Protein AF-A0A1H0S454-F1 (afdb_monomer)

Nearest PDB structures (foldseek):
  6kco-assembly1_A  TM=3.792E-01  e=2.040E+00  Drosophila melanogaster

Sequence (82 aa):
MEIGEEMERIAVYWFTPEGDRYQHATLREPPAEGGPVLTLGRHAYAEAPPVEDRRMNHIRPFCEDCFNEYLRLDRGQPSWKD

Solvent-accessible surface area (backbone atoms only — not comparable to full-atom values): 5225 Å² total; per-residue (Å²): 139,80,84,75,76,84,72,80,75,80,61,74,45,73,42,51,31,82,93,53,74,38,32,42,32,17,72,60,85,72,53,64,83,27,45,84,36,65,28,30,82,64,79,47,74,45,47,38,49,28,60,96,66,64,61,83,60,92,87,50,51,64,34,67,64,27,50,56,40,59,70,67,55,85,72,68,80,88,76,82,80,131

Secondary structure (DSSP, 8-state):
------------EEE--TT-SSBEEESSPPPTT-EEEEPGGG--EEEEPPGGG----TTSPBPHHHHHHHHHS-----PPP-

Foldseek 3Di:
DDDPDPPPAQDKDWAAAPPHLAIFIDSDDADQCWQWDQTQVSPDIGIGHHPVPGDDDPPGHHDPVNVVSVVVDCRDDPDDDD

pLDDT: mean 83.44, std 16.5, range [36.28, 97.31]

Structure (mmCIF, N/CA/C/O backbone):
data_AF-A0A1H0S454-F1
#
_entry.id   AF-A0A1H0S454-F1
#
loop_
_atom_site.group_PDB
_atom_site.id
_atom_site.type_symbol
_atom_site.label_atom_id
_atom_site.label_alt_id
_atom_site.label_comp_id
_atom_site.label_asym_id
_atom_site.label_entity_id
_atom_site.label_seq_id
_atom_site.pdbx_PDB_ins_code
_atom_site.Cartn_x
_atom_site.Cartn_y
_atom_site.Cartn_z
_atom_site.occupancy
_atom_site.B_iso_or_equiv
_atom_site.auth_seq_id
_atom_site.auth_comp_id
_atom_site.auth_asym_id
_atom_site.auth_atom_id
_atom_site.pdbx_PDB_model_num
ATOM 1 N N . MET A 1 1 ? 34.700 8.702 -14.052 1.00 36.28 1 MET A N 1
ATOM 2 C CA . M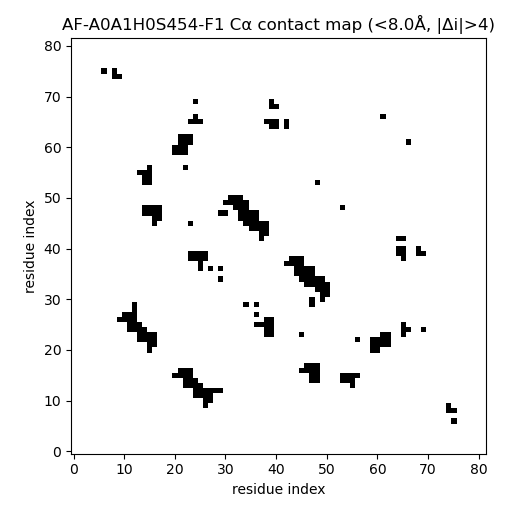ET A 1 1 ? 33.484 9.016 -13.276 1.00 36.28 1 MET A CA 1
ATOM 3 C C . MET A 1 1 ? 32.726 7.714 -13.168 1.00 36.28 1 MET A C 1
ATOM 5 O O . MET A 1 1 ? 31.985 7.380 -14.077 1.00 36.28 1 MET A O 1
ATOM 9 N N . GLU A 1 2 ? 33.033 6.926 -12.142 1.00 40.25 2 GLU A N 1
ATOM 10 C CA . GLU A 1 2 ? 32.405 5.619 -11.956 1.00 40.25 2 GLU A CA 1
ATOM 11 C C . GLU A 1 2 ? 31.336 5.751 -10.882 1.00 40.25 2 GLU A C 1
ATOM 13 O O . GLU A 1 2 ? 31.570 6.277 -9.791 1.00 40.25 2 GLU A O 1
ATOM 18 N N . ILE A 1 3 ? 30.122 5.388 -11.268 1.00 51.31 3 ILE A N 1
ATOM 19 C CA . ILE A 1 3 ? 28.946 5.389 -10.415 1.00 51.31 3 ILE A CA 1
ATOM 20 C C . ILE A 1 3 ? 29.075 4.104 -9.597 1.00 51.31 3 ILE A C 1
ATOM 22 O O . ILE A 1 3 ? 28.862 3.017 -10.123 1.00 51.31 3 ILE A O 1
ATOM 26 N N . GLY A 1 4 ? 29.570 4.234 -8.364 1.00 43.56 4 GLY A N 1
ATOM 27 C CA . GLY A 1 4 ? 29.682 3.121 -7.422 1.00 43.56 4 GLY A CA 1
ATOM 28 C C . GLY A 1 4 ? 28.319 2.476 -7.179 1.00 43.56 4 GLY A C 1
ATOM 29 O O . GLY A 1 4 ? 27.323 3.193 -7.138 1.00 43.56 4 GLY A O 1
ATOM 30 N N . GLU A 1 5 ? 28.339 1.144 -7.089 1.00 48.91 5 GLU A N 1
ATOM 31 C CA . GLU A 1 5 ? 27.262 0.203 -6.749 1.00 48.91 5 GLU A CA 1
ATOM 32 C C . GLU A 1 5 ? 25.830 0.733 -6.908 1.00 48.91 5 GLU A C 1
ATOM 34 O O . GLU A 1 5 ? 25.310 1.499 -6.097 1.00 48.91 5 GLU A O 1
ATOM 39 N N . GLU A 1 6 ? 25.171 0.262 -7.966 1.00 46.12 6 GLU A N 1
ATOM 40 C CA . GLU A 1 6 ? 23.737 0.393 -8.196 1.00 46.12 6 GLU A CA 1
ATOM 41 C C . GLU A 1 6 ? 22.978 -0.250 -7.021 1.00 46.12 6 GLU A C 1
ATOM 43 O O . GLU A 1 6 ? 22.657 -1.434 -7.039 1.00 46.12 6 GLU A O 1
ATOM 48 N N . MET A 1 7 ? 22.733 0.517 -5.952 1.00 52.38 7 MET A N 1
ATOM 49 C CA . MET A 1 7 ? 21.782 0.125 -4.916 1.00 52.38 7 MET A CA 1
ATOM 50 C C . MET A 1 7 ? 20.439 -0.073 -5.613 1.00 52.38 7 MET A C 1
ATOM 52 O O . MET A 1 7 ? 19.823 0.898 -6.064 1.00 52.38 7 MET A O 1
ATOM 56 N N . GLU A 1 8 ? 20.023 -1.331 -5.742 1.00 61.53 8 GLU A N 1
ATOM 57 C CA . GLU A 1 8 ? 18.751 -1.723 -6.332 1.00 61.53 8 GLU A CA 1
ATOM 58 C C . GLU A 1 8 ? 17.638 -0.945 -5.614 1.00 61.53 8 GLU A C 1
ATOM 60 O O . GLU A 1 8 ? 17.349 -1.154 -4.434 1.00 61.53 8 GLU A O 1
ATOM 65 N N . ARG A 1 9 ? 17.076 0.064 -6.290 1.00 68.56 9 ARG A N 1
ATOM 66 C CA . ARG A 1 9 ? 16.089 0.955 -5.679 1.00 68.56 9 ARG A CA 1
ATOM 67 C C . ARG A 1 9 ? 14.830 0.147 -5.402 1.00 68.56 9 ARG A C 1
ATOM 69 O O . ARG A 1 9 ? 14.127 -0.237 -6.332 1.00 68.56 9 ARG A O 1
ATOM 76 N N . ILE A 1 10 ? 14.520 -0.066 -4.126 1.00 81.62 10 ILE A N 1
ATOM 77 C CA . ILE A 1 10 ? 13.285 -0.739 -3.720 1.00 81.62 10 ILE A CA 1
ATOM 78 C C . ILE A 1 10 ? 12.089 0.123 -4.148 1.00 81.62 10 ILE A C 1
ATOM 80 O O . ILE A 1 10 ? 11.822 1.174 -3.558 1.00 81.62 10 ILE A O 1
ATOM 84 N N . ALA A 1 11 ? 11.353 -0.332 -5.163 1.00 88.06 11 ALA A N 1
ATOM 85 C CA . ALA A 1 11 ? 10.095 0.276 -5.572 1.00 88.06 11 ALA A CA 1
ATOM 86 C C . ALA A 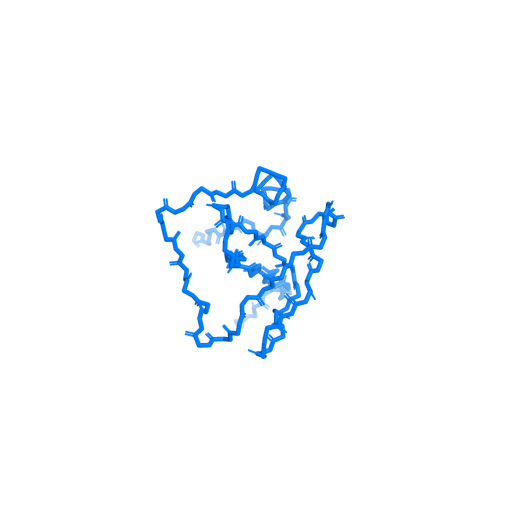1 11 ? 8.976 -0.128 -4.600 1.00 88.06 11 ALA A C 1
ATOM 88 O O . ALA A 1 11 ? 8.760 -1.310 -4.332 1.00 88.06 11 ALA A O 1
ATOM 89 N N . VAL A 1 12 ? 8.258 0.864 -4.071 1.00 91.75 12 VAL A N 1
ATOM 90 C CA . VAL A 1 12 ? 7.075 0.648 -3.232 1.00 91.75 12 VAL A CA 1
ATOM 91 C C . VAL A 1 12 ? 5.867 1.269 -3.913 1.00 91.75 12 VAL A C 1
ATOM 93 O O . VAL A 1 12 ? 5.870 2.461 -4.219 1.00 91.75 12 VAL A O 1
ATOM 96 N N . TYR A 1 13 ? 4.823 0.470 -4.107 1.00 92.81 13 TYR A N 1
ATOM 97 C CA . TYR A 1 13 ? 3.582 0.888 -4.746 1.00 92.81 13 TYR A CA 1
ATOM 98 C C . TYR A 1 13 ? 2.505 1.081 -3.689 1.00 92.81 13 TYR A C 1
ATOM 100 O O . TYR A 1 13 ? 2.157 0.134 -2.986 1.00 92.81 13 TYR A O 1
ATOM 108 N N . TRP A 1 14 ? 1.973 2.298 -3.594 1.00 94.00 14 TRP A N 1
ATOM 109 C CA . TRP A 1 14 ? 0.846 2.623 -2.724 1.00 94.00 14 TRP A CA 1
ATOM 110 C C . TRP A 1 14 ? -0.458 2.610 -3.517 1.00 94.00 14 TRP A C 1
ATOM 112 O O . TRP A 1 14 ? -0.533 3.179 -4.606 1.00 94.00 14 TRP A O 1
ATOM 122 N N . PHE A 1 15 ? -1.491 1.979 -2.967 1.00 93.38 15 PHE A N 1
ATOM 123 C CA . PHE A 1 15 ? -2.812 1.883 -3.582 1.00 93.38 15 PHE A CA 1
ATOM 124 C C . PHE A 1 15 ? -3.917 1.953 -2.525 1.00 93.38 15 PHE A C 1
ATOM 126 O O . PHE A 1 15 ? -3.704 1.646 -1.355 1.00 93.38 15 PHE A O 1
ATOM 133 N N . THR A 1 16 ? -5.110 2.388 -2.928 1.00 93.75 16 THR A N 1
ATOM 134 C CA . THR A 1 16 ? -6.308 2.373 -2.074 1.00 93.75 16 THR A CA 1
ATOM 135 C C . THR A 1 16 ? -7.277 1.340 -2.643 1.00 93.75 16 THR A C 1
ATOM 137 O O . THR A 1 16 ? -7.743 1.553 -3.763 1.00 93.75 16 THR A O 1
ATOM 140 N N . PRO A 1 17 ? -7.566 0.237 -1.935 1.00 92.94 17 PRO A N 1
ATOM 141 C CA . PRO A 1 17 ? -8.627 -0.681 -2.328 1.00 92.94 17 PRO A CA 1
ATOM 142 C C . PRO A 1 17 ? -9.983 0.021 -2.387 1.00 92.94 17 PRO A C 1
ATOM 144 O O . PRO A 1 17 ? -10.246 0.962 -1.630 1.00 92.94 17 PRO A O 1
ATOM 147 N N . GLU A 1 18 ? -10.864 -0.447 -3.266 1.00 90.00 18 GLU A N 1
ATOM 148 C CA . GLU A 1 18 ? -12.228 0.073 -3.332 1.00 90.00 18 GLU A CA 1
ATOM 149 C C . GLU A 1 18 ? -12.958 -0.157 -1.998 1.00 90.00 18 GLU A C 1
ATOM 151 O O . GLU A 1 18 ? -12.904 -1.235 -1.410 1.00 90.00 18 GLU A O 1
ATOM 156 N N . GLY A 1 19 ? -13.614 0.886 -1.483 1.00 88.44 19 GLY A N 1
ATOM 157 C CA . GLY A 1 19 ? -14.328 0.836 -0.204 1.00 88.44 19 GLY A CA 1
ATOM 158 C C . GLY A 1 19 ? -13.440 0.872 1.047 1.00 88.44 19 GLY A C 1
ATOM 159 O O . GLY A 1 19 ? -13.966 1.084 2.141 1.00 88.44 19 GLY A O 1
ATOM 160 N N . ASP A 1 20 ? -12.115 0.751 0.919 1.00 89.81 20 ASP A N 1
ATOM 161 C CA . ASP A 1 20 ? -11.202 0.895 2.052 1.00 89.81 20 ASP A CA 1
ATOM 162 C C . ASP A 1 20 ? -10.894 2.377 2.318 1.00 89.81 20 ASP A C 1
ATOM 164 O O . ASP A 1 20 ? -10.779 3.230 1.430 1.00 89.81 20 ASP A O 1
ATOM 168 N N . ARG A 1 21 ? -10.776 2.712 3.600 1.00 90.31 21 ARG A N 1
ATOM 169 C CA . ARG A 1 21 ? -10.337 4.033 4.041 1.00 90.31 21 ARG A CA 1
ATOM 170 C C . ARG A 1 21 ? -8.821 4.188 4.020 1.00 90.31 21 ARG A C 1
ATOM 172 O O . ARG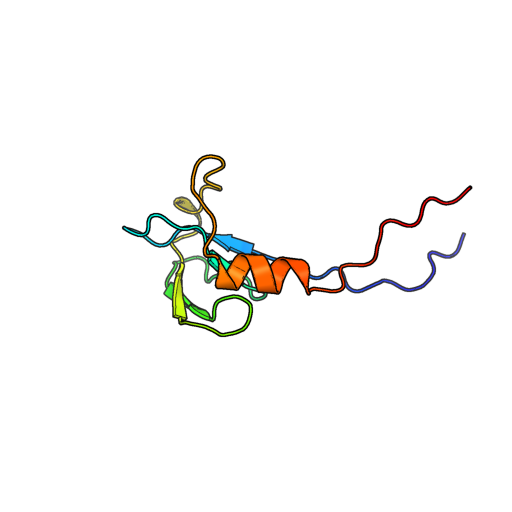 A 1 21 ? -8.367 5.333 4.018 1.00 90.31 21 ARG A O 1
ATOM 179 N N . TYR A 1 22 ? -8.080 3.085 4.057 1.00 93.38 22 TYR A N 1
ATOM 180 C CA . TYR A 1 22 ? -6.636 3.062 4.214 1.00 93.38 22 TYR A CA 1
ATOM 181 C C . TYR A 1 22 ? -5.911 2.811 2.893 1.00 93.38 22 TYR A C 1
ATOM 183 O O . TYR A 1 22 ? -6.352 2.044 2.040 1.00 93.38 22 TYR A O 1
ATOM 191 N N . GLN A 1 23 ? -4.757 3.454 2.750 1.00 94.19 23 GLN A N 1
ATOM 192 C CA . GLN A 1 23 ? -3.803 3.163 1.687 1.00 94.19 23 GLN A CA 1
ATOM 193 C C . GLN A 1 23 ? -2.908 1.995 2.104 1.00 94.19 23 GLN A C 1
ATOM 195 O O . GLN A 1 23 ? -2.311 2.022 3.183 1.00 94.19 23 GLN A O 1
ATOM 200 N N . HIS A 1 24 ? -2.784 1.000 1.234 1.00 95.81 24 HIS A N 1
ATOM 201 C CA . HIS A 1 24 ? -1.905 -0.154 1.403 1.00 95.81 24 HIS A CA 1
ATOM 202 C C . HIS A 1 24 ? -0.688 -0.025 0.493 1.00 95.81 24 HIS A C 1
ATOM 204 O O . HIS A 1 24 ? -0.720 0.685 -0.513 1.00 95.81 24 HIS A O 1
ATOM 210 N N . ALA A 1 25 ? 0.392 -0.703 0.861 1.00 95.38 25 ALA A N 1
ATOM 211 C CA . ALA A 1 25 ? 1.629 -0.740 0.096 1.00 95.38 25 ALA A CA 1
ATOM 212 C C . ALA A 1 25 ? 1.909 -2.153 -0.412 1.00 95.38 25 ALA A C 1
ATOM 214 O O . ALA A 1 25 ? 1.440 -3.131 0.164 1.00 95.38 25 ALA A O 1
ATOM 215 N N . THR A 1 26 ? 2.733 -2.276 -1.446 1.00 95.75 26 THR A N 1
ATOM 216 C CA . THR A 1 26 ? 3.331 -3.545 -1.875 1.00 95.75 26 THR A CA 1
ATOM 217 C C . THR A 1 26 ? 4.687 -3.304 -2.547 1.00 95.75 26 THR A C 1
ATOM 219 O O . THR A 1 26 ? 4.992 -2.186 -2.962 1.00 95.75 26 THR A O 1
ATOM 222 N N . LEU A 1 27 ? 5.503 -4.355 -2.656 1.00 93.31 27 LEU A N 1
ATOM 223 C CA . LEU A 1 27 ? 6.760 -4.347 -3.423 1.00 93.31 27 LEU A CA 1
ATOM 224 C C . LEU A 1 27 ? 6.582 -4.823 -4.866 1.00 93.31 27 LEU A C 1
ATOM 226 O O . LEU A 1 27 ? 7.490 -4.684 -5.677 1.00 93.31 27 LEU A O 1
ATOM 230 N N . A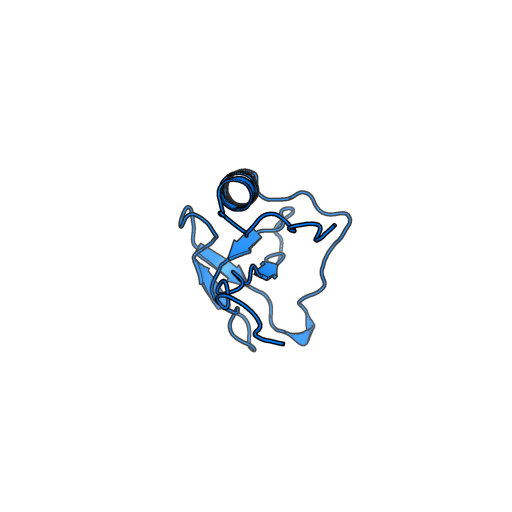RG A 1 28 ? 5.444 -5.447 -5.180 1.00 92.06 28 ARG A N 1
ATOM 231 C CA . ARG A 1 28 ? 5.158 -5.928 -6.531 1.00 92.06 28 ARG A CA 1
ATOM 232 C C . ARG A 1 28 ? 4.276 -4.922 -7.232 1.00 92.06 28 ARG A C 1
ATOM 234 O O . ARG A 1 28 ? 3.308 -4.460 -6.642 1.00 92.06 28 ARG A O 1
ATOM 241 N N . GLU A 1 29 ? 4.581 -4.619 -8.483 1.00 93.50 29 GLU A N 1
ATOM 242 C CA . GLU A 1 29 ? 3.703 -3.777 -9.284 1.00 93.50 29 GLU A CA 1
ATOM 243 C C . GLU A 1 29 ? 2.285 -4.383 -9.323 1.00 93.50 29 GLU A C 1
ATOM 245 O O . GLU A 1 29 ? 2.135 -5.562 -9.668 1.00 93.50 29 GLU A O 1
ATOM 250 N N . PRO A 1 30 ? 1.243 -3.630 -8.924 1.00 94.62 30 PRO A N 1
ATOM 251 C CA . PRO A 1 30 ? -0.116 -4.154 -8.938 1.00 94.62 30 PRO A CA 1
ATOM 252 C C . PRO A 1 30 ? -0.609 -4.445 -10.377 1.00 94.62 30 PRO A C 1
ATOM 254 O O . PRO A 1 30 ? -0.305 -3.664 -11.283 1.00 94.62 30 PRO A O 1
ATOM 257 N N . PRO A 1 31 ? -1.414 -5.502 -10.625 1.00 95.12 31 PRO A N 1
ATOM 258 C CA . PRO A 1 31 ? -1.824 -5.914 -11.981 1.00 95.12 31 PRO A CA 1
ATOM 259 C C . PRO A 1 31 ? -2.590 -4.817 -12.725 1.00 95.12 31 PRO A C 1
ATOM 261 O O . PRO A 1 31 ? -3.488 -4.252 -12.127 1.00 95.12 31 PRO A O 1
ATOM 264 N N . ALA A 1 32 ? -2.308 -4.506 -13.992 1.00 95.19 32 ALA A N 1
ATOM 265 C CA . ALA A 1 32 ? -2.915 -3.348 -14.678 1.00 95.19 32 ALA A CA 1
ATOM 266 C C . ALA A 1 32 ? -4.458 -3.287 -14.596 1.00 95.19 32 ALA A C 1
ATOM 268 O O . ALA A 1 32 ? -5.005 -2.229 -14.299 1.00 95.19 32 ALA A O 1
ATOM 269 N N . GLU A 1 33 ? -5.127 -4.431 -14.741 1.00 96.38 33 GLU A N 1
ATOM 270 C CA . GLU A 1 33 ? -6.594 -4.586 -14.685 1.00 96.38 33 GLU A CA 1
ATOM 271 C C . GLU A 1 33 ? -7.173 -4.594 -13.254 1.00 96.38 33 GLU A C 1
ATOM 273 O O . GLU A 1 33 ? -8.366 -4.800 -13.050 1.00 96.38 33 GLU A O 1
ATOM 278 N N . GLY A 1 34 ? -6.327 -4.416 -12.239 1.00 95.69 34 GLY A N 1
ATOM 279 C CA . GLY A 1 34 ? -6.682 -4.601 -10.837 1.00 95.69 34 GLY A CA 1
ATOM 280 C C . GLY A 1 34 ? -6.638 -6.065 -10.392 1.00 95.69 34 GLY A C 1
ATOM 281 O O . GLY A 1 34 ? -6.361 -6.979 -11.172 1.00 95.69 34 GLY A O 1
ATOM 282 N N . GLY A 1 35 ? -6.850 -6.278 -9.096 1.00 96.25 35 GLY A N 1
ATOM 283 C CA . GLY A 1 35 ? -6.923 -7.608 -8.499 1.00 96.25 35 GLY A CA 1
ATOM 284 C C . GLY A 1 35 ? -6.096 -7.780 -7.224 1.00 96.25 35 GLY A C 1
ATOM 285 O O . GLY A 1 35 ? -5.525 -6.812 -6.703 1.00 96.25 35 GLY A O 1
ATOM 286 N N . PRO A 1 36 ? -5.994 -9.024 -6.724 1.00 96.56 36 PRO A N 1
ATOM 287 C CA . PRO A 1 36 ? -5.423 -9.305 -5.420 1.00 96.56 36 PRO A CA 1
ATOM 288 C C . PRO A 1 36 ? -3.912 -9.102 -5.414 1.00 96.56 36 PRO A C 1
ATOM 290 O O . PRO A 1 36 ? -3.168 -9.642 -6.237 1.00 96.56 36 PRO A O 1
ATOM 293 N N . VAL A 1 37 ? -3.445 -8.3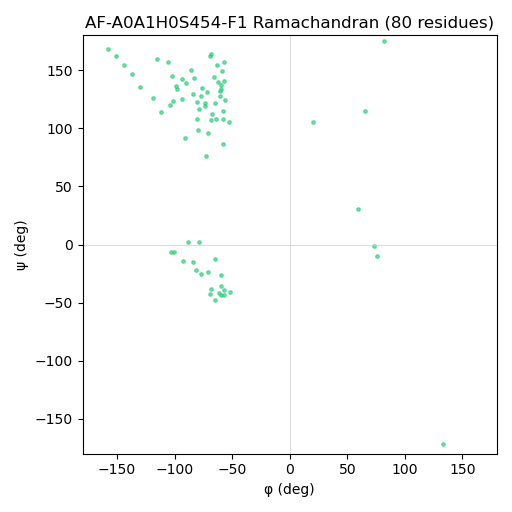72 -4.410 1.00 96.00 37 VAL A N 1
ATOM 294 C CA . VAL A 1 37 ? -2.035 -8.075 -4.184 1.00 96.00 37 VAL A CA 1
ATOM 295 C C . VAL A 1 37 ? -1.680 -8.395 -2.741 1.00 96.00 37 VAL A C 1
ATOM 297 O O . VAL A 1 37 ? -2.406 -8.043 -1.814 1.00 96.00 37 VAL A O 1
ATOM 300 N N . LEU A 1 38 ? -0.540 -9.057 -2.541 1.00 97.31 38 LEU A N 1
ATOM 301 C CA . LEU A 1 38 ? 0.015 -9.263 -1.207 1.00 97.31 38 LEU A CA 1
ATOM 302 C C . LEU A 1 38 ? 0.598 -7.937 -0.705 1.00 97.31 38 LEU A C 1
ATOM 304 O O . LEU A 1 38 ? 1.482 -7.359 -1.352 1.00 97.31 38 LEU A O 1
ATOM 308 N N . THR A 1 39 ? 0.096 -7.458 0.429 1.00 97.06 39 THR A N 1
ATOM 309 C CA . THR A 1 39 ? 0.513 -6.179 1.001 1.00 97.06 39 THR A CA 1
ATOM 310 C C . THR A 1 39 ? 1.949 -6.235 1.519 1.00 97.06 39 THR A C 1
ATOM 312 O O . THR A 1 39 ? 2.546 -7.301 1.713 1.00 97.06 39 THR A O 1
ATOM 315 N N . LEU A 1 40 ? 2.547 -5.064 1.709 1.00 95.62 40 LEU A N 1
ATOM 316 C CA . LEU A 1 40 ? 3.895 -4.899 2.231 1.00 95.62 40 LEU A CA 1
ATOM 317 C C . LEU A 1 40 ? 3.990 -5.520 3.629 1.00 95.62 40 LEU A C 1
ATOM 319 O O . LEU A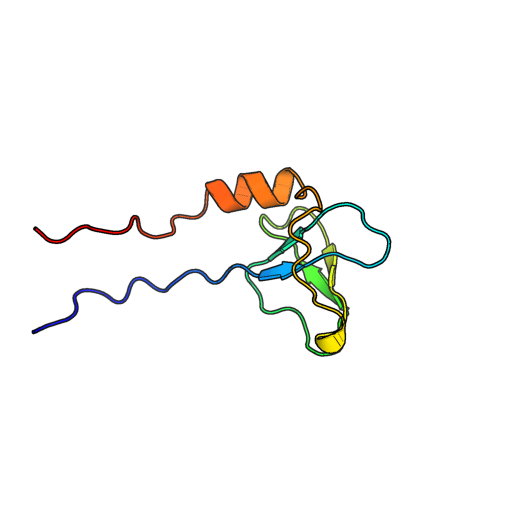 1 40 ? 3.065 -5.407 4.419 1.00 95.62 40 LEU A O 1
ATOM 323 N N . GLY A 1 41 ? 5.074 -6.244 3.914 1.00 91.94 41 GLY A N 1
ATOM 324 C CA . GLY A 1 41 ? 5.174 -7.077 5.122 1.00 91.94 41 GLY A CA 1
ATOM 325 C C . GLY A 1 41 ? 4.340 -8.357 5.097 1.00 91.94 41 GLY A C 1
ATOM 326 O O . GLY A 1 41 ? 4.409 -9.147 6.031 1.00 91.94 41 GLY A O 1
ATOM 327 N N . ARG A 1 42 ? 3.590 -8.603 4.012 1.00 92.94 42 ARG A N 1
ATOM 328 C CA . ARG A 1 42 ? 2.782 -9.811 3.790 1.00 92.94 42 ARG A CA 1
ATOM 329 C C . ARG A 1 42 ? 1.710 -10.033 4.862 1.00 92.94 42 ARG A C 1
ATOM 331 O O . ARG A 1 42 ? 1.361 -11.178 5.139 1.00 92.94 42 ARG A O 1
ATOM 338 N N . HIS A 1 43 ? 1.192 -8.955 5.454 1.00 91.12 43 HIS A N 1
ATOM 339 C CA . HIS A 1 43 ? 0.205 -9.049 6.533 1.00 91.12 43 HIS A CA 1
ATOM 340 C C . HIS A 1 43 ? -1.206 -9.391 6.022 1.00 91.12 43 HIS A C 1
ATOM 342 O O . HIS A 1 43 ? -1.997 -9.959 6.771 1.00 91.12 43 HIS A O 1
ATOM 348 N N . ALA A 1 44 ? -1.534 -9.076 4.763 1.00 94.38 44 ALA A N 1
ATOM 349 C CA . ALA A 1 44 ? -2.824 -9.399 4.156 1.00 94.38 44 ALA A CA 1
ATOM 350 C C . ALA A 1 44 ? -2.759 -9.428 2.618 1.00 94.38 44 ALA A C 1
ATOM 352 O O . ALA A 1 44 ? -1.796 -8.963 2.008 1.00 94.38 44 ALA A O 1
ATOM 353 N N . TYR A 1 45 ? -3.815 -9.946 1.987 1.00 95.88 45 TYR A N 1
ATOM 354 C CA . TYR A 1 45 ? -4.129 -9.636 0.590 1.00 95.88 45 TYR A CA 1
ATOM 355 C C . TYR A 1 45 ? -5.108 -8.460 0.538 1.00 95.88 45 TYR A C 1
ATOM 357 O O . TYR A 1 45 ? -6.010 -8.378 1.371 1.00 95.88 45 TYR A O 1
ATOM 365 N N . ALA A 1 46 ? -4.939 -7.579 -0.445 1.00 95.38 46 ALA A N 1
ATOM 366 C CA . ALA A 1 46 ? -5.849 -6.473 -0.723 1.00 95.38 46 ALA A CA 1
ATOM 367 C C . ALA A 1 46 ? -6.086 -6.336 -2.233 1.00 95.38 46 ALA A C 1
ATOM 369 O O . ALA A 1 46 ? -5.184 -6.590 -3.032 1.00 95.38 46 ALA A O 1
ATOM 370 N N . GLU A 1 47 ? -7.291 -5.921 -2.613 1.00 96.38 47 GLU A N 1
ATOM 371 C CA . GLU A 1 47 ? -7.669 -5.715 -4.013 1.00 96.38 47 GLU A CA 1
ATOM 372 C C . GLU A 1 47 ? -7.150 -4.358 -4.495 1.00 96.38 47 GLU A C 1
ATOM 374 O O . GLU A 1 47 ? -7.633 -3.303 -4.080 1.00 96.38 47 GLU A O 1
ATOM 379 N N . ALA A 1 48 ? -6.134 -4.371 -5.354 1.00 95.75 48 ALA A N 1
ATOM 380 C CA . ALA A 1 48 ? -5.666 -3.160 -6.005 1.00 95.75 48 ALA A CA 1
ATOM 381 C C . ALA A 1 48 ? -6.641 -2.765 -7.126 1.00 95.75 48 ALA A C 1
ATOM 383 O O . ALA A 1 48 ? -7.017 -3.627 -7.923 1.00 95.75 48 ALA A O 1
ATOM 384 N N . PRO A 1 49 ? -7.018 -1.481 -7.246 1.00 94.69 49 PRO A N 1
ATOM 385 C CA . PRO A 1 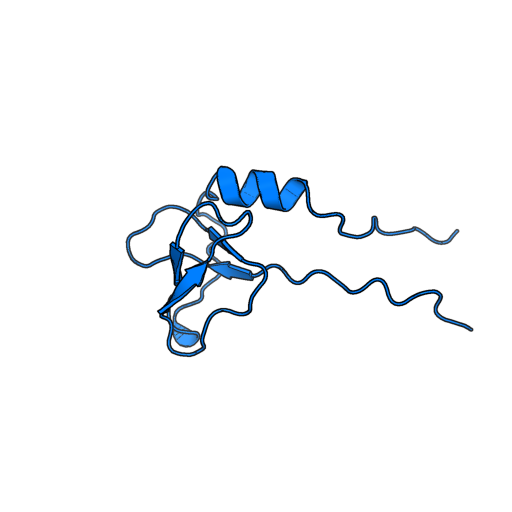49 ? -7.889 -1.039 -8.330 1.00 94.69 49 PRO A CA 1
ATOM 386 C C . PRO A 1 49 ? -7.171 -1.127 -9.691 1.00 94.69 49 PRO A C 1
ATOM 388 O O . PRO A 1 49 ? -5.933 -1.209 -9.714 1.00 94.69 49 PRO A O 1
ATOM 391 N N . PRO A 1 50 ? -7.900 -1.082 -10.818 1.00 95.12 50 PRO A N 1
ATOM 392 C CA . PRO A 1 50 ? -7.324 -0.922 -12.154 1.00 95.12 50 PRO A CA 1
ATOM 393 C C . PRO A 1 50 ? -6.472 0.345 -12.274 1.00 95.12 50 PRO A C 1
ATOM 395 O O . PRO A 1 50 ? -6.625 1.291 -11.497 1.00 95.12 50 PRO A O 1
ATOM 398 N N . VAL A 1 51 ? -5.545 0.378 -13.231 1.00 91.38 51 VAL A N 1
ATOM 399 C CA . VAL A 1 51 ? -4.581 1.481 -13.370 1.00 91.38 51 VAL A CA 1
ATOM 400 C C . VAL A 1 51 ? -5.248 2.841 -13.600 1.00 91.38 51 VAL A C 1
ATOM 402 O O . VAL A 1 51 ? -4.792 3.831 -13.028 1.00 91.38 51 VAL A O 1
ATOM 405 N N . GLU A 1 52 ? -6.357 2.897 -14.340 1.00 89.19 52 GLU A N 1
ATOM 406 C CA . GLU A 1 52 ? -7.165 4.110 -14.532 1.00 89.19 52 GLU A CA 1
ATOM 407 C C . GLU A 1 52 ? -7.728 4.702 -13.225 1.00 89.19 52 GLU A C 1
ATOM 409 O O . GLU A 1 52 ? -7.916 5.921 -13.119 1.00 89.19 52 GLU A O 1
ATOM 414 N N . ASP A 1 53 ? -7.913 3.859 -12.209 1.00 86.06 53 ASP A N 1
ATOM 415 C CA . ASP A 1 53 ? -8.503 4.205 -10.916 1.00 86.06 53 ASP A CA 1
ATOM 416 C C . ASP A 1 53 ? -7.455 4.353 -9.799 1.00 86.06 53 ASP A C 1
ATOM 418 O O . ASP A 1 53 ? -7.766 4.811 -8.692 1.00 86.06 53 ASP A O 1
ATOM 422 N N . ARG A 1 54 ? -6.180 4.038 -10.076 1.00 81.06 54 ARG A N 1
ATOM 423 C CA . ARG A 1 54 ? -5.049 4.203 -9.143 1.00 81.06 54 ARG A CA 1
ATOM 424 C C . ARG A 1 54 ? -4.673 5.662 -8.973 1.00 81.06 54 ARG A C 1
ATOM 426 O O . ARG A 1 54 ? -3.659 6.148 -9.470 1.00 81.06 54 ARG A O 1
ATOM 433 N N . ARG A 1 55 ? -5.479 6.380 -8.203 1.00 73.38 55 ARG A N 1
ATOM 434 C CA . ARG A 1 55 ? -5.152 7.738 -7.774 1.00 73.38 55 ARG A CA 1
ATOM 435 C C . ARG A 1 55 ? -4.475 7.690 -6.418 1.00 73.38 55 ARG A C 1
ATOM 437 O O . ARG A 1 55 ? -5.013 7.155 -5.452 1.00 73.38 55 ARG A O 1
ATOM 444 N N . MET A 1 56 ? -3.291 8.287 -6.346 1.00 70.31 56 MET A N 1
ATOM 445 C CA . MET A 1 56 ? -2.584 8.463 -5.084 1.00 70.31 56 MET A CA 1
ATOM 446 C C . MET A 1 56 ? -3.366 9.463 -4.223 1.00 70.31 56 MET A C 1
ATOM 448 O O . MET A 1 56 ? -3.410 10.662 -4.512 1.00 70.31 56 MET A O 1
ATOM 452 N N . ASN A 1 57 ? -4.031 8.974 -3.178 1.00 72.38 57 ASN A N 1
ATOM 453 C CA . ASN A 1 57 ? -4.939 9.776 -2.365 1.00 72.38 57 ASN A CA 1
ATOM 454 C C . ASN A 1 57 ? -4.188 10.408 -1.191 1.00 72.38 57 ASN A C 1
ATOM 456 O O . ASN A 1 57 ? -4.126 9.850 -0.101 1.00 72.38 57 ASN A O 1
ATOM 460 N N . HIS A 1 58 ? -3.670 11.620 -1.386 1.00 72.44 58 HIS A N 1
ATOM 461 C CA . HIS A 1 58 ? -2.783 12.293 -0.421 1.00 72.44 58 HIS A CA 1
ATOM 462 C C . HIS A 1 58 ? -3.460 12.636 0.922 1.00 72.44 58 HIS A C 1
ATOM 464 O O . HIS A 1 58 ? -2.787 12.989 1.883 1.00 72.44 58 HIS A O 1
ATOM 470 N N . ILE A 1 59 ? -4.790 12.533 0.991 1.00 76.06 59 ILE A N 1
ATOM 471 C CA . ILE A 1 59 ? -5.608 12.823 2.178 1.00 76.06 59 ILE A CA 1
ATOM 472 C C . ILE A 1 59 ? -6.044 11.568 2.948 1.00 76.06 59 ILE A C 1
ATOM 474 O O . ILE A 1 59 ? -6.679 11.685 3.995 1.00 76.06 59 ILE A O 1
ATOM 478 N N . ARG A 1 60 ? -5.775 10.361 2.431 1.00 79.75 60 ARG A N 1
ATOM 479 C CA . ARG A 1 60 ? -6.209 9.109 3.067 1.00 79.75 60 ARG A CA 1
ATOM 480 C C . ARG A 1 60 ? -5.138 8.600 4.038 1.00 79.75 60 ARG A C 1
ATOM 482 O O . ARG A 1 60 ? -3.956 8.637 3.695 1.00 79.75 60 ARG A O 1
ATOM 489 N N . PRO A 1 61 ? -5.524 8.096 5.226 1.00 91.81 61 PRO A N 1
ATOM 490 C CA . PRO A 1 61 ? -4.574 7.482 6.147 1.00 91.81 61 PRO A CA 1
ATOM 491 C C . PRO A 1 61 ? -3.934 6.233 5.527 1.00 91.81 61 PRO A C 1
ATOM 493 O O . PRO A 1 61 ? -4.533 5.574 4.678 1.00 91.81 61 PRO A O 1
ATOM 496 N N . PHE A 1 62 ? -2.736 5.882 5.981 1.00 93.88 62 PHE A N 1
ATOM 497 C CA . PHE A 1 62 ? -2.074 4.632 5.609 1.00 93.88 62 PHE A CA 1
ATOM 498 C C . PHE A 1 62 ? -2.528 3.487 6.516 1.00 93.88 62 PHE A C 1
ATOM 500 O O . PHE A 1 62 ? -2.858 3.708 7.682 1.00 93.88 62 PHE A O 1
ATOM 507 N N . CYS A 1 63 ? -2.535 2.267 5.985 1.00 95.56 63 CYS A N 1
ATOM 508 C CA . CYS A 1 63 ? -2.589 1.064 6.802 1.00 95.56 63 CYS A CA 1
ATOM 509 C C . CYS A 1 63 ? -1.351 1.039 7.710 1.00 95.56 63 CYS A C 1
ATOM 511 O O . CYS A 1 63 ? -0.225 1.197 7.232 1.00 95.56 63 CYS A O 1
ATOM 513 N N . GLU A 1 64 ? -1.567 0.866 9.014 1.00 95.69 64 GLU A N 1
ATOM 514 C CA . GLU A 1 64 ? -0.509 0.922 10.025 1.00 95.69 64 GLU A CA 1
ATOM 515 C C . GLU A 1 64 ? 0.574 -0.138 9.785 1.00 95.69 64 GLU A C 1
ATOM 517 O O . GLU A 1 64 ? 1.763 0.182 9.809 1.00 95.69 64 GLU A O 1
ATOM 522 N N . ASP A 1 65 ? 0.178 -1.369 9.458 1.00 96.75 65 ASP A N 1
ATOM 523 C CA . ASP A 1 65 ? 1.110 -2.472 9.206 1.00 96.75 65 ASP A CA 1
ATOM 524 C C . ASP A 1 65 ? 1.971 -2.214 7.964 1.00 96.7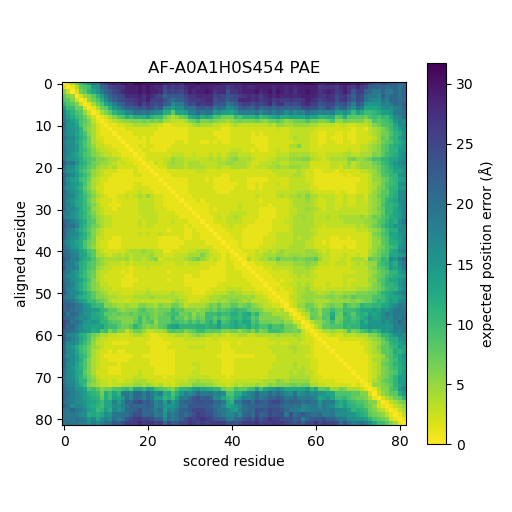5 65 ASP A C 1
ATOM 526 O O . ASP A 1 65 ? 3.199 -2.294 8.028 1.00 96.75 65 ASP A O 1
ATOM 530 N N . CYS A 1 66 ? 1.347 -1.801 6.853 1.00 95.81 66 CYS A N 1
ATOM 531 C CA . CYS A 1 66 ? 2.065 -1.391 5.643 1.00 95.81 66 CYS A CA 1
ATOM 532 C C . CYS A 1 66 ? 3.051 -0.252 5.924 1.00 95.81 66 CYS A C 1
ATOM 534 O O . CYS A 1 66 ? 4.171 -0.263 5.418 1.00 95.81 66 CYS A O 1
ATOM 536 N N . PHE A 1 67 ? 2.641 0.748 6.706 1.00 94.19 67 PHE A N 1
ATOM 537 C CA . PHE A 1 67 ? 3.480 1.905 6.998 1.00 94.19 67 PHE A CA 1
ATOM 538 C C . PHE A 1 67 ? 4.670 1.544 7.893 1.00 94.19 67 PHE A C 1
ATOM 540 O O . PHE A 1 67 ? 5.798 1.947 7.614 1.00 94.19 67 PHE A O 1
ATOM 547 N N . ASN A 1 68 ? 4.453 0.727 8.920 1.00 94.25 68 ASN A N 1
ATOM 548 C CA . ASN A 1 68 ? 5.527 0.243 9.783 1.00 94.25 68 ASN A CA 1
ATOM 549 C C . ASN A 1 68 ? 6.559 -0.574 8.996 1.00 94.25 68 ASN A C 1
ATOM 551 O O . ASN A 1 68 ? 7.763 -0.391 9.171 1.00 94.25 68 ASN A O 1
ATOM 555 N N . GLU A 1 69 ? 6.104 -1.425 8.082 1.00 94.75 69 GLU A N 1
ATOM 556 C CA . GLU A 1 69 ? 6.982 -2.199 7.201 1.00 94.75 69 GLU A CA 1
ATOM 557 C C . GLU A 1 69 ? 7.708 -1.308 6.193 1.00 94.75 69 GLU A C 1
ATOM 559 O O . GLU A 1 69 ? 8.906 -1.465 5.961 1.00 94.75 69 GLU A O 1
ATOM 564 N N . TYR A 1 70 ? 7.030 -0.286 5.669 1.00 91.00 70 TYR A N 1
ATOM 565 C CA . TYR A 1 70 ? 7.649 0.747 4.846 1.00 91.00 70 TYR A CA 1
ATOM 566 C C . TYR A 1 70 ? 8.802 1.450 5.573 1.00 91.00 70 TYR A C 1
ATOM 568 O O . TYR A 1 70 ? 9.812 1.742 4.934 1.00 91.00 70 TYR A O 1
ATOM 576 N N . LEU A 1 71 ? 8.700 1.722 6.873 1.00 89.69 71 LEU A N 1
ATOM 577 C CA . LEU A 1 71 ? 9.781 2.353 7.639 1.00 89.69 71 LEU A CA 1
ATOM 578 C C . LEU A 1 71 ? 10.983 1.426 7.878 1.00 89.69 71 LEU A C 1
ATOM 580 O O . LEU A 1 71 ? 12.088 1.919 8.088 1.00 89.69 71 LEU A O 1
ATOM 584 N N . ARG A 1 72 ? 10.782 0.103 7.836 1.00 89.31 72 ARG A N 1
ATOM 585 C CA . ARG A 1 72 ? 11.837 -0.908 8.027 1.00 89.31 72 ARG A CA 1
ATOM 586 C C . ARG A 1 72 ? 12.626 -1.217 6.758 1.00 89.31 72 ARG A C 1
ATOM 588 O O . ARG A 1 72 ? 13.675 -1.848 6.849 1.00 89.31 72 ARG A O 1
ATOM 595 N N . LEU A 1 73 ? 12.129 -0.810 5.588 1.00 86.75 73 LEU A N 1
ATOM 596 C CA . LEU A 1 73 ? 12.842 -1.009 4.330 1.00 86.75 73 LEU A CA 1
ATOM 597 C C . LEU A 1 73 ? 14.142 -0.198 4.333 1.00 86.75 73 LEU A C 1
ATOM 599 O O . LEU A 1 73 ? 14.116 1.029 4.448 1.00 86.75 73 LEU A O 1
ATOM 603 N N . ASP A 1 74 ? 15.266 -0.888 4.160 1.00 75.31 74 ASP A N 1
ATOM 604 C CA . ASP A 1 74 ? 16.559 -0.255 3.927 1.00 75.31 74 ASP A CA 1
ATOM 605 C C . ASP A 1 74 ? 16.571 0.348 2.517 1.00 75.31 74 ASP A C 1
ATOM 607 O O . ASP A 1 74 ? 16.747 -0.344 1.516 1.00 75.31 74 ASP A O 1
ATOM 611 N N . ARG A 1 75 ? 16.264 1.644 2.423 1.00 65.81 75 ARG A N 1
ATOM 612 C CA . ARG A 1 75 ? 16.085 2.339 1.138 1.00 65.81 75 ARG A CA 1
ATOM 613 C C . ARG A 1 75 ? 17.363 2.920 0.551 1.00 65.81 75 ARG A C 1
ATOM 615 O O . ARG A 1 75 ? 17.284 3.582 -0.482 1.00 65.81 75 ARG A O 1
ATOM 622 N N . GLY A 1 76 ? 18.505 2.710 1.202 1.00 60.03 76 GLY A N 1
ATOM 623 C CA . GLY A 1 76 ? 19.675 3.547 0.982 1.00 60.03 76 GLY A CA 1
ATOM 624 C C . GLY A 1 76 ? 19.387 4.970 1.452 1.00 60.03 76 GLY A C 1
ATOM 625 O O . GLY A 1 76 ? 18.523 5.675 0.931 1.00 60.03 76 GLY A O 1
ATOM 626 N N . GLN A 1 77 ? 20.093 5.413 2.487 1.00 55.91 77 GLN A N 1
ATOM 627 C CA . GLN A 1 77 ? 20.065 6.828 2.839 1.00 55.91 77 GLN A CA 1
ATOM 628 C C . GLN A 1 77 ? 20.649 7.632 1.668 1.00 55.91 77 GLN A C 1
ATOM 630 O O . GLN A 1 77 ? 21.645 7.199 1.080 1.00 55.91 77 GLN A O 1
ATOM 635 N N . PRO A 1 78 ? 20.078 8.796 1.316 1.00 56.31 78 PRO A N 1
ATOM 636 C CA . PRO A 1 78 ? 20.739 9.688 0.382 1.00 56.31 78 PRO A CA 1
ATOM 637 C C . PRO A 1 78 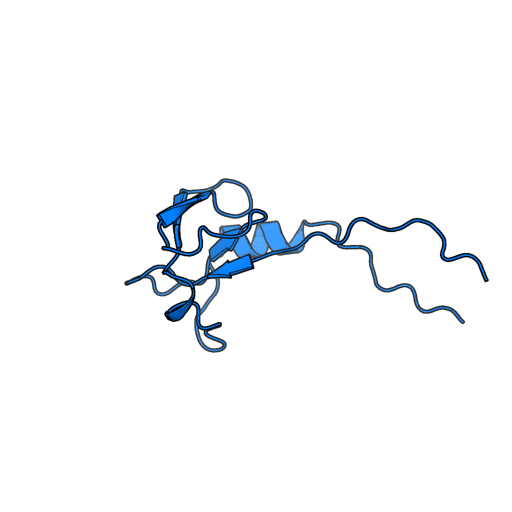? 22.114 10.054 0.950 1.00 56.31 78 PRO A C 1
ATOM 639 O O . PRO A 1 78 ? 22.217 10.691 1.997 1.00 56.31 78 PRO A O 1
ATOM 642 N N . SER A 1 79 ? 23.178 9.626 0.273 1.00 59.56 79 SER A N 1
ATOM 643 C CA . SER A 1 79 ? 24.531 10.071 0.583 1.00 59.56 79 SER A CA 1
ATOM 644 C C . SER A 1 79 ? 24.727 11.457 -0.025 1.00 59.56 79 SER A C 1
ATOM 646 O O . SER A 1 79 ? 24.697 11.605 -1.251 1.00 59.56 79 SER A O 1
ATOM 648 N N . TRP A 1 80 ? 24.946 12.467 0.809 1.00 64.75 80 TRP A N 1
ATOM 649 C CA . TRP A 1 80 ? 25.468 13.743 0.335 1.00 64.75 80 TRP A CA 1
ATOM 650 C C . TRP A 1 80 ? 26.951 13.531 0.018 1.00 64.75 80 TRP A C 1
ATOM 652 O O . TRP A 1 80 ? 27.708 13.098 0.884 1.00 64.75 80 TRP A O 1
ATOM 662 N N . LYS A 1 81 ? 27.348 13.735 -1.242 1.00 58.06 81 LYS A N 1
ATOM 663 C CA . LYS A 1 81 ? 28.767 13.846 -1.594 1.00 58.06 81 LYS A CA 1
ATOM 664 C C . LYS A 1 81 ? 29.190 15.275 -1.266 1.00 58.06 81 LYS A C 1
ATOM 666 O O . LYS A 1 81 ? 28.550 16.194 -1.778 1.00 58.06 81 LYS A O 1
ATOM 671 N N . ASP A 1 82 ? 30.197 15.419 -0.409 1.00 56.16 82 ASP A N 1
ATOM 672 C CA . ASP A 1 82 ? 30.883 16.693 -0.155 1.00 56.16 82 ASP A CA 1
ATOM 673 C C . ASP A 1 82 ? 31.544 17.245 -1.431 1.00 56.16 82 ASP A C 1
ATOM 675 O O . ASP A 1 82 ? 32.033 16.428 -2.255 1.00 56.16 82 ASP A O 1
#

Radius of gyration: 15.01 Å; Cα contacts (8 Å, |Δi|>4): 127; chains: 1; bounding box: 48×26×25 Å

Mean predicted aligned error: 7.8 Å

Organism: NCBI:txid405564